Protein AF-A0A2M8P5I3-F1 (afdb_monomer_lite)

Structure (mmCIF, N/CA/C/O backbone):
data_AF-A0A2M8P5I3-F1
#
_entry.id   AF-A0A2M8P5I3-F1
#
loop_
_atom_site.group_PDB
_atom_site.id
_atom_site.type_symbol
_atom_site.label_atom_id
_atom_site.label_alt_id
_atom_site.label_comp_id
_atom_site.label_asym_id
_atom_site.label_entity_id
_atom_site.label_seq_id
_atom_site.pdbx_PDB_ins_code
_atom_site.Cartn_x
_atom_site.Cartn_y
_atom_site.Cartn_z
_atom_site.occupancy
_atom_site.B_iso_or_equiv
_atom_site.auth_seq_id
_atom_site.auth_comp_id
_atom_site.auth_asym_id
_atom_site.auth_atom_id
_atom_site.pdbx_PDB_model_num
ATOM 1 N N . MET A 1 1 ? -0.928 -3.189 15.498 1.00 82.75 1 MET A N 1
ATOM 2 C CA . MET A 1 1 ? -1.838 -4.256 14.990 1.00 82.75 1 MET A CA 1
ATOM 3 C C . MET A 1 1 ? -1.946 -4.215 13.463 1.00 82.75 1 MET A C 1
ATOM 5 O O . MET A 1 1 ? -1.934 -5.250 12.809 1.00 82.75 1 MET A O 1
ATOM 9 N N . GLU A 1 2 ? -1.998 -3.012 12.912 1.00 92.56 2 GLU A N 1
ATOM 10 C CA . GLU A 1 2 ? -2.083 -2.599 11.513 1.00 92.56 2 GLU A CA 1
ATOM 11 C C . GLU A 1 2 ? -1.031 -3.276 10.632 1.00 92.56 2 GLU A C 1
ATOM 13 O O . GLU A 1 2 ? -1.385 -3.849 9.608 1.00 92.56 2 GLU A O 1
ATOM 18 N N . LEU A 1 3 ? 0.236 -3.310 11.061 1.00 93.31 3 LEU A N 1
ATOM 19 C CA . LEU A 1 3 ? 1.312 -3.962 10.306 1.00 93.31 3 LEU A CA 1
ATOM 20 C C . LEU A 1 3 ? 1.049 -5.459 10.073 1.00 93.31 3 LEU A C 1
ATOM 22 O O . LEU A 1 3 ? 1.306 -5.972 8.989 1.00 93.31 3 LEU A O 1
ATOM 26 N N . ARG A 1 4 ? 0.468 -6.161 11.055 1.00 95.3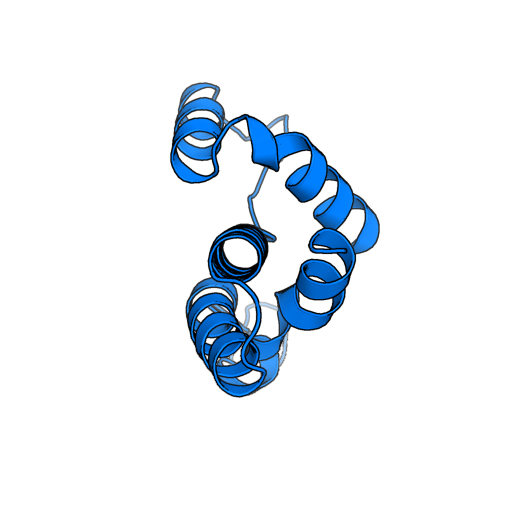8 4 ARG A N 1
ATOM 27 C CA . ARG A 1 4 ? 0.116 -7.586 10.915 1.00 95.38 4 ARG A CA 1
ATOM 28 C C . ARG A 1 4 ? -1.046 -7.782 9.943 1.00 95.38 4 ARG A C 1
ATOM 30 O O . ARG A 1 4 ? -1.032 -8.727 9.163 1.00 95.38 4 ARG A O 1
ATOM 37 N N . LEU A 1 5 ? -2.031 -6.882 9.967 1.00 96.50 5 LEU A N 1
ATOM 38 C CA . LEU A 1 5 ? -3.141 -6.890 9.010 1.00 96.50 5 LEU A CA 1
ATOM 39 C C . LEU A 1 5 ? -2.653 -6.588 7.589 1.00 96.50 5 LEU A C 1
ATOM 41 O O . LEU A 1 5 ? -3.065 -7.261 6.649 1.00 96.50 5 LEU A O 1
ATOM 45 N N . ALA A 1 6 ? -1.745 -5.623 7.434 1.00 96.44 6 ALA A N 1
ATOM 46 C CA . ALA A 1 6 ? -1.104 -5.331 6.159 1.00 96.44 6 ALA A CA 1
ATOM 47 C C . ALA A 1 6 ? -0.284 -6.532 5.668 1.00 96.44 6 ALA A C 1
ATOM 49 O O . ALA A 1 6 ? -0.444 -6.932 4.522 1.00 96.44 6 ALA A O 1
ATOM 50 N N . GLY A 1 7 ? 0.497 -7.173 6.544 1.00 95.75 7 GLY A N 1
ATOM 51 C CA . GLY A 1 7 ? 1.227 -8.410 6.250 1.00 95.75 7 GLY A CA 1
ATOM 52 C C . GLY A 1 7 ? 0.321 -9.550 5.795 1.00 95.75 7 GLY A C 1
ATOM 53 O O . GLY A 1 7 ? 0.626 -10.223 4.820 1.00 95.75 7 GLY A O 1
ATOM 54 N N . LEU A 1 8 ? -0.842 -9.723 6.423 1.00 96.25 8 LEU A N 1
ATOM 55 C CA . LEU A 1 8 ? -1.817 -10.733 6.008 1.00 96.25 8 LEU A CA 1
ATOM 56 C C . LEU A 1 8 ? -2.435 -10.437 4.628 1.00 96.25 8 LEU A C 1
ATOM 58 O O . LEU A 1 8 ? -2.774 -11.363 3.895 1.00 96.25 8 LEU A O 1
ATOM 62 N N . LEU A 1 9 ? -2.617 -9.158 4.283 1.00 97.12 9 LEU A N 1
ATOM 63 C CA . LEU A 1 9 ? -3.407 -8.726 3.124 1.00 97.12 9 LEU A CA 1
ATOM 64 C C . LEU A 1 9 ? -2.584 -8.175 1.948 1.00 97.12 9 LEU A C 1
ATOM 66 O O . LEU A 1 9 ? -3.179 -7.894 0.908 1.00 97.12 9 LEU A O 1
ATOM 70 N N . HIS A 1 10 ? -1.263 -8.009 2.077 1.00 95.38 10 HIS A N 1
ATOM 71 C CA . HIS A 1 10 ? -0.428 -7.300 1.091 1.00 95.38 10 HIS A CA 1
ATOM 72 C C . HIS A 1 10 ? -0.598 -7.848 -0.334 1.00 95.38 10 HIS A C 1
ATOM 74 O O . HIS A 1 10 ? -0.757 -7.079 -1.280 1.00 95.38 10 HIS A O 1
ATOM 80 N N . ASP A 1 11 ? -0.722 -9.168 -0.458 1.00 96.00 11 ASP A N 1
ATOM 81 C CA . ASP A 1 11 ? -0.821 -9.882 -1.727 1.00 96.00 11 ASP A CA 1
ATOM 82 C C . ASP A 1 11 ? -2.197 -10.494 -2.026 1.00 96.00 11 ASP A C 1
ATOM 84 O O . ASP A 1 11 ? -2.348 -11.327 -2.927 1.00 96.00 11 ASP A O 1
ATOM 88 N N . ILE A 1 12 ? -3.239 -10.064 -1.307 1.00 97.69 12 ILE A N 1
ATOM 89 C CA . ILE A 1 12 ? -4.577 -10.679 -1.354 1.00 97.69 12 ILE A CA 1
ATOM 90 C C . ILE A 1 12 ? -5.185 -10.748 -2.766 1.00 97.69 12 ILE A C 1
ATOM 92 O O . ILE A 1 12 ? -6.027 -11.599 -3.052 1.00 97.69 12 ILE A O 1
ATOM 96 N N . ALA A 1 13 ? -4.757 -9.863 -3.668 1.00 97.62 13 ALA A N 1
ATOM 97 C CA . ALA A 1 13 ? -5.276 -9.777 -5.026 1.00 97.62 13 ALA A CA 1
ATOM 98 C C . ALA A 1 13 ? -4.470 -10.546 -6.081 1.00 97.62 13 ALA A C 1
ATOM 100 O O . ALA A 1 13 ? -4.911 -10.574 -7.230 1.00 97.62 13 ALA A O 1
ATOM 101 N N . LYS A 1 14 ? -3.350 -11.207 -5.739 1.00 95.31 14 LYS A N 1
ATOM 102 C CA . LYS A 1 14 ? -2.598 -12.045 -6.696 1.00 95.31 14 LYS A CA 1
ATOM 103 C C . LYS A 1 14 ? -3.505 -13.036 -7.449 1.00 95.31 14 LYS A C 1
ATOM 105 O O . LYS A 1 14 ? -3.432 -13.081 -8.675 1.00 95.31 14 LYS A O 1
ATOM 110 N N . PRO A 1 15 ? -4.421 -13.785 -6.801 1.00 95.69 15 PRO A N 1
ATOM 111 C CA . PRO A 1 15 ? -5.321 -14.682 -7.528 1.00 95.69 15 PRO A CA 1
ATOM 112 C C . PRO A 1 15 ? -6.236 -13.950 -8.519 1.00 95.69 15 PRO A C 1
ATOM 114 O O . PRO A 1 15 ? -6.456 -14.436 -9.626 1.00 95.69 15 PRO A O 1
ATOM 117 N N . ALA A 1 16 ? -6.735 -12.768 -8.143 1.00 95.69 16 ALA A N 1
ATOM 118 C CA . ALA A 1 16 ? -7.666 -11.977 -8.946 1.00 95.69 16 ALA A CA 1
ATOM 119 C C . ALA A 1 16 ? -6.996 -11.278 -10.143 1.00 95.69 16 ALA A C 1
ATOM 121 O O . ALA A 1 16 ? -7.668 -10.964 -11.123 1.00 95.69 16 ALA A O 1
ATOM 122 N N . THR A 1 17 ? -5.686 -11.026 -10.079 1.00 95.19 17 THR A N 1
ATOM 123 C CA . THR A 1 17 ? -4.920 -10.378 -11.158 1.00 95.19 17 THR A CA 1
ATOM 124 C C . THR A 1 17 ? -4.016 -11.333 -11.927 1.00 95.19 17 THR A C 1
ATOM 126 O O . THR A 1 17 ? -3.225 -10.884 -12.759 1.00 95.19 17 THR A O 1
ATOM 129 N N . ARG A 1 18 ? -4.133 -12.642 -11.681 1.00 94.62 18 ARG A N 1
ATOM 130 C CA . ARG A 1 18 ? -3.372 -13.667 -12.392 1.00 94.62 18 ARG A CA 1
ATOM 131 C C . ARG A 1 18 ? -3.664 -13.605 -13.890 1.00 94.62 18 ARG A C 1
ATOM 133 O O . ARG A 1 18 ? -4.807 -13.757 -14.312 1.00 94.62 18 ARG A O 1
ATOM 140 N N . ARG A 1 19 ? -2.614 -13.451 -14.691 1.00 89.94 19 ARG A N 1
ATOM 141 C CA . ARG A 1 19 ? -2.664 -13.509 -16.157 1.00 89.94 19 ARG A CA 1
ATOM 142 C C . ARG A 1 19 ? -1.640 -14.499 -16.673 1.00 89.94 19 ARG A C 1
ATOM 144 O O . ARG A 1 19 ? -0.577 -14.651 -16.075 1.00 89.94 19 ARG A O 1
ATOM 151 N N . GLU A 1 20 ? -1.957 -15.168 -17.770 1.00 88.69 20 GLU A N 1
ATOM 152 C CA . GLU A 1 20 ? -0.973 -15.956 -18.509 1.00 88.69 20 GLU A CA 1
ATOM 153 C C . GLU A 1 20 ? -0.043 -15.025 -19.287 1.00 88.69 20 GLU A C 1
ATOM 155 O O . GLU A 1 20 ? -0.470 -13.993 -19.807 1.00 88.69 20 GLU A O 1
ATOM 160 N N . GLY A 1 21 ? 1.239 -15.382 -19.334 1.00 71.44 21 GLY A N 1
ATOM 161 C CA . GLY A 1 21 ? 2.256 -14.609 -20.038 1.00 71.44 21 GLY A CA 1
ATOM 162 C C . GLY A 1 21 ? 3.186 -13.852 -19.097 1.00 71.44 21 GLY A C 1
ATOM 163 O O . GLY A 1 21 ? 2.779 -12.985 -18.326 1.00 71.44 21 GLY A O 1
ATOM 164 N N . GLY A 1 22 ? 4.467 -14.188 -19.205 1.00 69.75 22 GLY A N 1
ATOM 165 C CA . GLY A 1 22 ? 5.604 -13.529 -18.584 1.00 69.75 22 GLY A CA 1
ATOM 166 C C . GLY A 1 22 ? 6.871 -14.080 -19.228 1.00 69.75 22 GLY A C 1
ATOM 167 O O . GLY A 1 22 ? 6.927 -15.274 -19.514 1.00 69.75 22 GLY A O 1
ATOM 168 N N . LYS A 1 23 ? 7.884 -13.231 -19.459 1.00 63.03 23 LYS A N 1
ATOM 169 C CA . LYS A 1 23 ? 9.111 -13.590 -20.205 1.00 63.03 23 LYS A CA 1
ATOM 170 C C . LYS A 1 23 ? 9.719 -14.930 -19.746 1.00 63.03 23 LYS A C 1
ATOM 172 O O . LYS A 1 23 ? 10.219 -15.671 -20.584 1.00 63.03 23 LYS A O 1
ATOM 177 N N . HIS A 1 24 ? 9.603 -15.255 -18.447 1.00 65.06 24 HIS A N 1
ATOM 178 C CA . HIS A 1 24 ? 10.129 -16.475 -17.809 1.00 65.06 24 HIS A CA 1
ATOM 179 C C . HIS A 1 24 ? 9.185 -17.123 -16.767 1.00 65.06 24 HIS A C 1
ATOM 181 O O . HIS A 1 24 ? 9.623 -17.950 -15.971 1.00 65.06 24 HIS A O 1
ATOM 187 N N . LYS A 1 25 ? 7.898 -16.743 -16.707 1.00 69.50 25 LYS A N 1
ATOM 188 C CA . LYS A 1 25 ? 6.927 -17.293 -15.735 1.00 69.50 25 LYS A CA 1
ATOM 189 C C . LYS A 1 25 ? 5.607 -17.629 -16.423 1.00 69.50 25 LYS A C 1
ATOM 191 O O . LYS A 1 25 ? 5.138 -16.860 -17.256 1.00 69.50 25 LYS A O 1
ATOM 196 N N . ARG A 1 26 ? 4.977 -18.740 -16.014 1.00 82.38 26 ARG A N 1
ATOM 197 C CA . ARG A 1 26 ? 3.650 -19.162 -16.509 1.00 82.38 26 ARG A CA 1
ATOM 198 C C . ARG A 1 26 ? 2.567 -18.116 -16.212 1.00 82.38 26 ARG A C 1
ATOM 200 O O . ARG A 1 26 ? 1.660 -17.941 -17.018 1.00 82.38 26 ARG A O 1
ATOM 207 N N . TYR A 1 27 ? 2.697 -17.401 -15.092 1.00 88.81 27 TYR A N 1
ATOM 208 C CA . TYR A 1 27 ? 1.735 -16.395 -14.651 1.00 88.81 27 TYR A CA 1
ATOM 209 C C . TYR A 1 27 ? 2.396 -15.078 -14.227 1.00 88.81 27 TYR A C 1
ATOM 211 O O . TYR A 1 27 ? 3.492 -15.077 -13.659 1.00 88.81 27 TYR A O 1
ATOM 219 N N . THR A 1 28 ? 1.692 -13.970 -14.455 1.00 90.50 28 THR A N 1
ATOM 220 C CA . THR A 1 28 ? 2.004 -12.623 -13.954 1.00 90.50 28 THR A CA 1
ATOM 221 C C . THR A 1 28 ? 0.841 -12.054 -13.140 1.00 90.50 28 THR A C 1
ATOM 223 O O . THR A 1 28 ? -0.292 -12.517 -13.255 1.00 90.50 28 THR A O 1
ATOM 226 N N . PHE A 1 29 ? 1.131 -11.061 -12.291 1.00 92.75 29 PHE A N 1
ATOM 227 C CA . PHE A 1 29 ? 0.189 -10.492 -11.312 1.00 92.75 29 PHE A CA 1
ATOM 228 C C . PHE A 1 29 ? 0.194 -8.958 -11.321 1.00 92.75 29 PHE A C 1
ATOM 230 O O . PHE A 1 29 ? 0.109 -8.315 -10.275 1.00 92.75 29 PHE A O 1
ATOM 237 N N . PHE A 1 30 ? 0.381 -8.343 -12.488 1.00 90.75 30 PHE A N 1
ATOM 238 C CA . PHE A 1 30 ? 0.528 -6.890 -12.590 1.00 90.75 30 PHE A CA 1
ATOM 239 C C . PHE A 1 30 ? -0.682 -6.142 -12.010 1.00 90.75 30 PHE A C 1
ATOM 241 O O . PHE A 1 30 ? -1.831 -6.476 -12.301 1.00 90.75 30 PHE A O 1
ATOM 248 N N . GLY A 1 31 ? -0.412 -5.118 -11.196 1.00 92.62 31 GLY A N 1
ATOM 249 C CA . GLY A 1 31 ? -1.438 -4.273 -10.582 1.00 92.62 31 GLY A CA 1
ATOM 250 C C . GLY A 1 31 ? -2.188 -4.915 -9.411 1.00 92.62 31 GLY A C 1
ATOM 251 O O . GLY A 1 31 ? -3.212 -4.369 -8.987 1.00 92.62 31 GLY A O 1
ATOM 252 N N . HIS A 1 32 ? -1.729 -6.061 -8.885 1.00 96.06 32 HIS A N 1
ATOM 253 C CA . HIS A 1 32 ? -2.352 -6.681 -7.710 1.00 96.06 32 HIS A CA 1
ATOM 254 C C . HIS A 1 32 ? -2.338 -5.746 -6.502 1.00 96.06 32 HIS A C 1
ATOM 256 O O . HIS A 1 32 ? -3.273 -5.777 -5.720 1.00 96.06 32 HIS A O 1
ATOM 262 N N . GLU A 1 33 ? -1.370 -4.849 -6.368 1.00 95.12 33 GLU A N 1
ATOM 263 C CA . GLU A 1 33 ? -1.317 -3.896 -5.264 1.00 95.12 33 GLU A CA 1
ATOM 264 C C . GLU A 1 33 ? -2.430 -2.830 -5.361 1.00 95.12 33 GLU A C 1
ATOM 266 O O . GLU A 1 33 ? -2.946 -2.360 -4.346 1.00 95.12 33 GLU A O 1
ATOM 271 N N . VAL A 1 34 ? -2.895 -2.492 -6.577 1.00 96.56 34 VAL A N 1
ATOM 272 C CA . VAL A 1 34 ? -4.080 -1.627 -6.779 1.00 96.56 34 VAL A CA 1
ATOM 273 C C . VAL A 1 34 ? -5.351 -2.358 -6.353 1.00 96.56 34 VAL A C 1
ATOM 275 O O . VAL A 1 34 ? -6.201 -1.809 -5.650 1.00 96.56 34 VAL A O 1
ATOM 278 N N . VAL A 1 35 ? -5.513 -3.588 -6.844 1.00 98.00 35 VAL A N 1
ATOM 279 C CA . VAL A 1 35 ? -6.719 -4.393 -6.622 1.00 98.00 35 VAL A CA 1
ATOM 280 C C . VAL A 1 35 ? -6.790 -4.834 -5.161 1.00 98.00 35 VAL A C 1
ATOM 282 O O . VAL A 1 35 ? -7.854 -4.762 -4.552 1.00 98.00 35 VAL A O 1
ATOM 285 N N . GLY A 1 36 ? -5.643 -5.180 -4.582 1.00 98.25 36 GLY A N 1
ATOM 286 C CA . GLY A 1 36 ? -5.452 -5.567 -3.191 1.00 98.25 36 GLY A CA 1
ATOM 287 C C . GLY A 1 36 ? -5.889 -4.461 -2.252 1.00 98.25 36 GLY A C 1
ATOM 288 O O . GLY A 1 36 ? -6.725 -4.711 -1.398 1.00 98.25 36 GLY A O 1
ATOM 289 N N . ALA A 1 37 ? -5.467 -3.215 -2.484 1.00 98.00 37 ALA A N 1
ATOM 290 C CA . ALA A 1 37 ? -5.925 -2.077 -1.686 1.00 98.00 37 ALA A CA 1
ATOM 291 C C . ALA A 1 37 ? -7.463 -1.939 -1.674 1.00 98.00 37 ALA A C 1
ATOM 293 O O . ALA A 1 37 ? -8.070 -1.758 -0.618 1.00 98.00 37 ALA A O 1
ATOM 294 N N . LYS A 1 38 ? -8.115 -2.100 -2.836 1.00 98.44 38 LYS A N 1
ATOM 295 C CA . LYS A 1 38 ? -9.586 -2.059 -2.944 1.00 98.44 38 LYS A CA 1
ATOM 296 C C . LYS A 1 38 ? -10.258 -3.238 -2.234 1.00 98.44 38 LYS A C 1
ATOM 298 O O . LYS A 1 38 ? -11.329 -3.068 -1.656 1.00 98.44 38 LYS A O 1
ATOM 303 N N . MET A 1 39 ? -9.668 -4.431 -2.303 1.00 98.56 39 MET A N 1
ATOM 304 C CA . MET A 1 39 ? -10.167 -5.618 -1.602 1.00 98.56 39 MET A CA 1
ATOM 305 C C . MET A 1 39 ? -10.019 -5.464 -0.089 1.00 98.56 39 MET A C 1
ATOM 307 O O . MET A 1 39 ? -10.979 -5.706 0.637 1.00 98.56 39 MET A O 1
ATOM 311 N N . THR A 1 40 ? -8.861 -4.998 0.373 1.00 98.50 40 THR A N 1
ATOM 312 C CA . THR A 1 40 ? -8.563 -4.724 1.781 1.00 98.50 40 THR A CA 1
ATOM 313 C C . THR A 1 40 ? -9.562 -3.737 2.371 1.00 98.50 40 THR A C 1
ATOM 315 O O . THR A 1 40 ? -10.152 -4.052 3.399 1.00 98.50 40 THR A O 1
ATOM 318 N N . GLN A 1 41 ? -9.841 -2.616 1.694 1.00 98.56 41 GLN A N 1
ATOM 319 C CA . GLN A 1 41 ? -10.856 -1.651 2.137 1.00 98.56 41 GLN A CA 1
ATOM 320 C C . GLN A 1 41 ? -12.203 -2.345 2.387 1.00 98.56 41 GLN A C 1
ATOM 322 O O . GLN A 1 41 ? -12.729 -2.310 3.493 1.00 98.56 41 GLN A O 1
ATOM 327 N N . LYS A 1 42 ? -12.709 -3.088 1.392 1.00 98.50 42 LYS A N 1
ATOM 328 C CA . LYS A 1 42 ? -13.985 -3.816 1.504 1.00 98.50 42 LYS A CA 1
ATOM 329 C C . LYS A 1 42 ? -13.989 -4.854 2.631 1.00 98.50 42 LYS A C 1
ATOM 331 O O . LYS A 1 42 ? -15.019 -5.062 3.268 1.00 98.50 42 LYS A O 1
ATOM 336 N N . ILE A 1 43 ? -12.871 -5.548 2.847 1.00 98.44 43 ILE A N 1
ATOM 337 C CA . ILE A 1 43 ? -12.742 -6.553 3.909 1.00 98.44 43 ILE A CA 1
ATOM 338 C C . ILE A 1 43 ? -12.814 -5.881 5.280 1.00 98.44 43 ILE A C 1
ATOM 340 O O . ILE A 1 43 ? -13.589 -6.329 6.121 1.00 98.44 43 ILE A O 1
ATOM 344 N N . LEU A 1 44 ? -12.042 -4.818 5.499 1.00 98.25 44 LEU A N 1
ATOM 345 C CA . LEU A 1 44 ? -11.978 -4.128 6.788 1.00 98.25 44 LEU A CA 1
ATOM 346 C C . LEU A 1 44 ? -13.280 -3.376 7.100 1.00 98.25 44 LEU A C 1
ATOM 348 O O . LEU A 1 44 ? -13.748 -3.445 8.237 1.00 98.25 44 LEU A O 1
ATOM 352 N N . ASP A 1 45 ? -13.931 -2.792 6.089 1.00 98.19 45 ASP A N 1
ATOM 353 C CA . ASP A 1 45 ? -15.265 -2.190 6.221 1.00 98.19 45 ASP A CA 1
ATOM 354 C C . ASP A 1 45 ? -16.307 -3.230 6.650 1.00 98.19 45 ASP A C 1
ATOM 356 O O . ASP A 1 45 ? -17.091 -3.004 7.573 1.00 98.19 45 ASP A O 1
ATOM 360 N N . ARG A 1 46 ? -16.290 -4.420 6.032 1.00 98.44 46 ARG A N 1
ATOM 361 C CA . ARG A 1 46 ? -17.181 -5.532 6.405 1.00 98.44 46 ARG A CA 1
ATOM 362 C C . ARG A 1 46 ? -16.928 -6.021 7.831 1.00 98.44 46 ARG A C 1
ATOM 364 O O . ARG A 1 46 ? -17.869 -6.426 8.509 1.00 98.44 46 ARG A O 1
ATOM 371 N N . LEU A 1 47 ? -15.673 -5.993 8.274 1.00 97.81 47 LEU A N 1
ATOM 372 C CA . LEU A 1 47 ? -15.278 -6.328 9.643 1.00 97.81 47 LEU A CA 1
ATOM 373 C C . LEU A 1 47 ? -15.542 -5.189 10.641 1.00 97.81 47 LEU A C 1
ATOM 375 O O . LEU A 1 47 ? -15.325 -5.3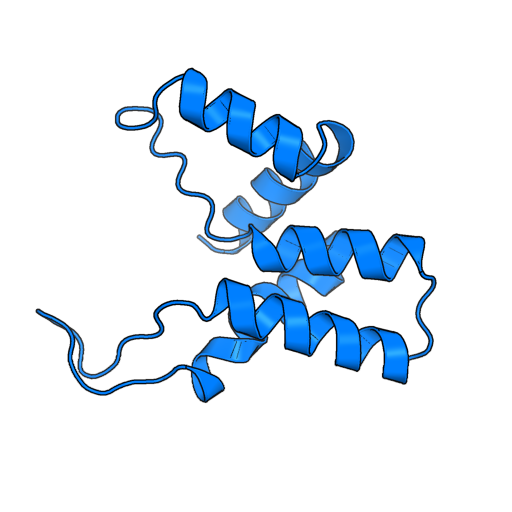85 11.833 1.00 97.81 47 LEU A O 1
ATOM 379 N N . LYS A 1 48 ? -16.046 -4.034 10.179 1.00 97.75 48 LYS A N 1
ATOM 380 C CA . LYS A 1 48 ? -16.314 -2.835 10.989 1.00 97.75 48 LYS A CA 1
ATOM 381 C C . LYS A 1 48 ? -15.077 -2.343 11.743 1.00 97.75 48 LYS A C 1
ATOM 383 O O . LYS A 1 48 ? -15.169 -1.909 12.891 1.00 97.75 48 LYS A O 1
ATOM 388 N N . MET A 1 49 ? -13.917 -2.432 11.101 1.00 97.88 49 MET A N 1
ATOM 389 C CA . MET A 1 49 ? -12.683 -1.915 11.676 1.00 97.88 49 MET A CA 1
ATOM 390 C C . MET A 1 49 ? -12.739 -0.386 11.794 1.00 97.88 49 MET A C 1
ATOM 392 O O . MET A 1 49 ? -13.357 0.269 10.949 1.00 97.88 49 MET A O 1
ATOM 396 N N . PRO A 1 50 ? -12.072 0.202 12.803 1.00 98.12 50 PRO A N 1
ATOM 397 C CA . PRO A 1 50 ? -11.885 1.643 12.885 1.00 98.12 50 PRO A CA 1
ATOM 398 C C . PRO A 1 50 ? -11.336 2.228 11.578 1.00 98.12 50 PRO A C 1
ATOM 400 O O . PRO A 1 50 ? -10.552 1.595 10.858 1.00 98.12 50 PRO A O 1
ATOM 403 N N . ARG A 1 51 ? -11.796 3.435 11.245 1.00 96.81 51 ARG A N 1
ATOM 404 C CA . ARG A 1 51 ? -11.504 4.081 9.960 1.00 96.81 51 ARG A CA 1
ATOM 405 C C . ARG A 1 51 ? -10.015 4.382 9.791 1.00 96.81 51 ARG A C 1
ATOM 407 O O . ARG A 1 51 ? -9.468 4.124 8.728 1.00 96.81 51 ARG A O 1
ATOM 414 N N . ASP A 1 52 ? -9.376 4.878 10.838 1.00 96.12 52 ASP A N 1
ATOM 415 C CA . ASP A 1 52 ? -7.941 5.156 10.915 1.00 96.12 52 ASP A CA 1
ATOM 416 C C . ASP A 1 52 ? -7.093 3.899 10.662 1.00 96.12 52 ASP A C 1
ATOM 418 O O . ASP A 1 52 ? -6.179 3.914 9.833 1.00 96.12 52 ASP A O 1
ATOM 422 N N . ILE A 1 53 ? -7.455 2.775 11.290 1.00 96.88 53 ILE A N 1
ATOM 423 C CA . ILE A 1 53 ? -6.818 1.473 11.051 1.00 96.88 53 ILE A CA 1
ATOM 424 C C . ILE A 1 53 ? -7.008 1.051 9.595 1.00 96.88 53 ILE A C 1
ATOM 426 O O . ILE A 1 53 ? -6.060 0.617 8.937 1.00 96.88 53 ILE A O 1
ATOM 430 N N . THR A 1 54 ? -8.228 1.184 9.081 1.00 97.94 54 THR A N 1
ATOM 431 C CA . THR A 1 54 ? -8.565 0.787 7.713 1.00 97.94 54 THR A CA 1
ATOM 432 C C . THR A 1 54 ? -7.773 1.588 6.686 1.00 97.94 54 THR A C 1
ATOM 434 O O . THR A 1 54 ? -7.125 1.000 5.820 1.00 97.94 54 THR A O 1
ATOM 437 N N . GLU A 1 55 ? -7.751 2.914 6.816 1.00 96.56 55 GLU A N 1
ATOM 438 C CA . GLU A 1 55 ? -7.004 3.808 5.932 1.00 96.56 55 GLU A CA 1
ATOM 439 C C . GLU A 1 55 ? -5.500 3.501 5.966 1.00 96.56 55 GLU A C 1
ATOM 441 O O . GLU A 1 55 ? -4.872 3.401 4.906 1.00 96.56 55 GLU A O 1
ATOM 446 N N . LYS A 1 56 ? -4.924 3.262 7.155 1.00 96.75 56 LYS A N 1
ATOM 447 C CA . LYS A 1 56 ? -3.509 2.890 7.296 1.00 96.75 56 LYS A CA 1
ATOM 448 C C . LYS A 1 56 ? -3.195 1.556 6.616 1.00 96.75 56 LYS A C 1
ATOM 450 O O . LYS A 1 56 ? -2.278 1.489 5.797 1.00 96.75 56 LYS A O 1
ATOM 455 N N . VAL A 1 57 ? -3.966 0.502 6.890 1.00 97.62 57 VAL A N 1
ATOM 456 C CA . VAL A 1 57 ? -3.733 -0.830 6.304 1.00 97.62 57 VAL A CA 1
ATOM 457 C C . VAL A 1 57 ? -3.908 -0.806 4.785 1.00 97.62 57 VAL A C 1
ATOM 459 O O . VAL A 1 57 ? -3.075 -1.354 4.065 1.00 97.62 57 VAL A O 1
ATOM 462 N N . VAL A 1 58 ? -4.941 -0.133 4.270 1.00 97.81 58 VAL A N 1
ATOM 463 C CA . VAL A 1 58 ? -5.162 0.022 2.822 1.00 97.81 58 VAL A CA 1
ATOM 464 C C . VAL A 1 58 ? -3.985 0.727 2.160 1.00 97.81 58 VAL A C 1
ATOM 466 O O . VAL A 1 58 ? -3.546 0.310 1.085 1.00 97.81 58 VAL A O 1
ATOM 469 N N . LYS A 1 59 ? -3.435 1.758 2.806 1.00 96.06 59 LYS A N 1
ATOM 470 C CA . LYS A 1 59 ? -2.268 2.480 2.301 1.00 96.06 59 LYS A CA 1
ATOM 471 C C . LYS A 1 59 ? -1.021 1.592 2.269 1.00 96.06 59 LYS A C 1
ATOM 473 O O . LYS A 1 59 ? -0.355 1.543 1.237 1.00 96.06 59 LYS A O 1
ATOM 478 N N . LEU A 1 60 ? -0.748 0.839 3.335 1.00 95.69 60 LEU A N 1
ATOM 479 C CA . LEU A 1 60 ? 0.379 -0.101 3.380 1.00 95.69 60 LEU A CA 1
ATOM 480 C C . LEU A 1 60 ? 0.253 -1.190 2.303 1.00 95.69 60 LEU A C 1
ATOM 482 O O . LEU A 1 60 ? 1.195 -1.417 1.551 1.00 95.69 60 LEU A O 1
ATOM 486 N N . VAL A 1 61 ? -0.932 -1.791 2.138 1.00 96.62 61 VAL A N 1
ATOM 487 C CA . VAL A 1 61 ? -1.195 -2.773 1.068 1.00 96.62 61 VAL A CA 1
ATOM 488 C C . VAL A 1 61 ? -1.031 -2.145 -0.319 1.00 96.62 61 VAL A C 1
ATOM 490 O O . VAL A 1 61 ? -0.472 -2.773 -1.214 1.00 96.62 61 VAL A O 1
ATOM 493 N N . ARG A 1 62 ? -1.466 -0.897 -0.531 1.00 96.06 62 ARG A N 1
ATOM 494 C CA . ARG A 1 62 ? -1.333 -0.223 -1.833 1.00 96.06 62 ARG A CA 1
ATOM 495 C C . ARG A 1 62 ? 0.123 -0.041 -2.259 1.00 96.06 62 ARG A C 1
ATOM 497 O O . ARG A 1 62 ? 0.402 -0.067 -3.458 1.00 96.06 62 ARG A O 1
ATOM 504 N N . TRP A 1 63 ? 1.014 0.174 -1.296 1.00 93.94 63 TRP A N 1
ATOM 505 C CA . TRP A 1 63 ? 2.405 0.559 -1.529 1.00 93.94 63 TRP A CA 1
ATOM 506 C C . TRP A 1 63 ? 3.431 -0.505 -1.132 1.00 93.94 63 TRP A C 1
ATOM 508 O O . TRP A 1 63 ? 4.622 -0.243 -1.256 1.00 93.94 63 TRP A O 1
ATOM 518 N N . HIS A 1 64 ? 3.014 -1.705 -0.716 1.00 92.62 64 HIS A N 1
ATOM 519 C CA . HIS A 1 64 ? 3.924 -2.762 -0.243 1.00 92.62 64 HIS A CA 1
ATOM 520 C C . HIS A 1 64 ? 5.012 -3.138 -1.273 1.00 92.62 64 HIS A C 1
ATOM 522 O O . HIS A 1 64 ? 6.157 -3.424 -0.923 1.00 92.62 64 HIS A O 1
ATOM 528 N N . MET A 1 65 ? 4.682 -3.049 -2.564 1.00 87.75 65 MET A N 1
ATOM 529 C CA . MET A 1 65 ? 5.612 -3.280 -3.670 1.00 87.75 65 MET A CA 1
ATOM 530 C C . MET A 1 65 ? 6.561 -2.110 -3.965 1.00 87.75 65 MET A C 1
ATOM 532 O O . MET A 1 65 ? 7.327 -2.209 -4.924 1.00 87.75 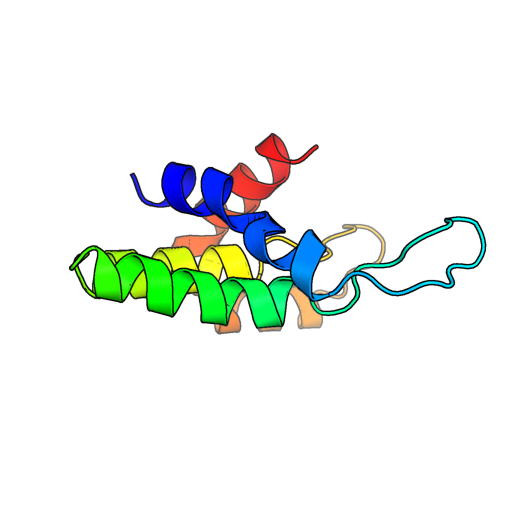65 MET A O 1
ATOM 536 N N . PHE A 1 66 ? 6.533 -1.007 -3.203 1.00 79.06 66 PHE A N 1
ATOM 537 C CA . PHE A 1 66 ? 7.356 0.171 -3.485 1.00 79.06 66 PHE A CA 1
ATOM 538 C C . PHE A 1 66 ? 8.807 -0.238 -3.762 1.00 79.06 66 PHE A C 1
ATOM 540 O O . PHE A 1 66 ? 9.448 -0.938 -2.976 1.00 79.06 66 PHE A O 1
ATOM 547 N N . PHE A 1 67 ? 9.268 0.104 -4.961 1.00 68.00 67 PHE A N 1
ATOM 548 C CA . PHE A 1 67 ? 10.567 -0.302 -5.457 1.00 68.00 67 PHE A CA 1
ATOM 549 C C . PHE A 1 67 ? 11.584 0.730 -4.997 1.00 68.00 67 PHE A C 1
ATOM 551 O O . PHE A 1 67 ? 11.640 1.826 -5.546 1.00 68.00 67 PHE A O 1
ATOM 558 N N . ALA A 1 68 ? 12.337 0.374 -3.964 1.00 63.44 68 ALA A N 1
ATOM 559 C CA . ALA A 1 68 ? 13.473 1.131 -3.471 1.00 63.44 68 ALA A CA 1
ATOM 560 C C . ALA A 1 68 ? 14.727 0.291 -3.685 1.00 63.44 68 ALA A C 1
ATOM 562 O O . ALA A 1 68 ? 15.322 -0.177 -2.720 1.00 63.44 68 ALA A O 1
ATOM 563 N N . ASP A 1 69 ? 15.080 0.025 -4.942 1.00 71.81 69 ASP A N 1
ATOM 564 C CA . ASP A 1 69 ? 16.475 -0.303 -5.205 1.00 71.81 69 ASP A CA 1
ATOM 565 C C . ASP A 1 69 ? 17.280 0.978 -4.937 1.00 71.81 69 ASP A C 1
ATOM 567 O O . ASP A 1 69 ? 17.044 1.973 -5.634 1.00 71.81 69 ASP A O 1
ATOM 571 N N . PRO A 1 70 ? 18.134 1.018 -3.896 1.00 70.81 70 PRO A N 1
ATOM 572 C CA . PRO A 1 70 ? 18.868 2.225 -3.533 1.00 70.81 70 PRO A CA 1
ATOM 573 C C . PRO A 1 70 ? 19.762 2.731 -4.667 1.00 70.81 70 PRO A C 1
ATOM 575 O O . PRO A 1 70 ? 19.992 3.936 -4.750 1.00 70.81 70 PRO A O 1
ATOM 578 N N . ASP A 1 71 ? 20.210 1.830 -5.546 1.00 76.75 71 ASP A N 1
ATOM 579 C CA . ASP A 1 71 ? 21.123 2.140 -6.641 1.00 76.75 71 ASP A CA 1
ATOM 580 C C . ASP A 1 71 ? 20.376 2.635 -7.895 1.00 76.75 71 ASP A C 1
ATOM 582 O O . ASP A 1 71 ? 20.944 3.365 -8.709 1.00 76.75 71 ASP A O 1
ATOM 586 N N . GLU A 1 72 ? 19.082 2.315 -8.040 1.00 80.44 72 GLU A N 1
ATOM 587 C CA . GLU A 1 72 ? 18.260 2.741 -9.187 1.00 80.44 72 GLU A CA 1
ATOM 588 C C . GLU A 1 72 ? 17.265 3.873 -8.857 1.00 80.44 72 GLU A C 1
ATOM 590 O O . GLU A 1 72 ? 16.768 4.564 -9.757 1.00 80.44 72 GLU A O 1
ATOM 595 N N . ILE A 1 73 ? 16.932 4.096 -7.579 1.00 84.00 73 ILE A N 1
ATOM 596 C CA . ILE A 1 73 ? 15.892 5.057 -7.199 1.00 84.00 73 ILE A CA 1
ATOM 597 C C . ILE A 1 73 ? 16.405 6.501 -7.118 1.00 84.00 73 ILE A C 1
ATOM 599 O O . ILE A 1 73 ? 17.298 6.860 -6.357 1.00 84.00 73 ILE A O 1
ATOM 603 N N . THR A 1 74 ? 15.744 7.409 -7.838 1.00 87.88 74 THR A N 1
ATOM 604 C CA . THR A 1 74 ? 16.032 8.847 -7.700 1.00 87.88 74 THR A CA 1
ATOM 605 C C . THR A 1 74 ? 15.495 9.417 -6.384 1.00 87.88 74 THR A C 1
ATOM 607 O O . THR A 1 74 ? 14.375 9.110 -5.967 1.00 87.88 74 THR A O 1
ATOM 610 N N . LEU A 1 75 ? 16.204 10.393 -5.804 1.00 86.88 75 LEU A N 1
ATOM 611 C CA . LEU A 1 75 ? 15.729 11.149 -4.632 1.00 86.88 75 LEU A CA 1
ATOM 612 C C . LEU A 1 75 ? 14.337 11.772 -4.846 1.00 86.88 75 LEU A C 1
ATOM 614 O O . LEU A 1 75 ? 13.543 11.897 -3.914 1.00 86.88 75 LEU A O 1
ATOM 618 N N . SER A 1 76 ? 14.011 12.152 -6.086 1.00 89.50 76 SER A N 1
ATOM 619 C CA . SER A 1 76 ? 12.680 12.667 -6.428 1.00 89.50 76 SER A CA 1
ATOM 620 C C . SER A 1 76 ? 11.582 11.608 -6.273 1.00 89.50 76 SER A C 1
ATOM 622 O O . SER A 1 76 ? 10.483 11.924 -5.816 1.00 89.50 76 SER A O 1
ATOM 624 N N . ALA A 1 77 ? 11.870 10.353 -6.630 1.00 85.94 77 ALA A N 1
ATOM 625 C CA . ALA A 1 77 ? 10.943 9.238 -6.495 1.00 85.94 77 ALA A CA 1
ATOM 626 C C . ALA A 1 77 ? 10.757 8.843 -5.027 1.00 85.94 77 ALA A C 1
ATOM 628 O O . ALA A 1 77 ? 9.620 8.611 -4.613 1.00 85.94 77 ALA A O 1
ATOM 629 N N . VAL A 1 78 ? 11.833 8.874 -4.233 1.00 86.25 78 VAL A N 1
ATOM 630 C CA . VAL A 1 78 ? 11.769 8.698 -2.773 1.00 86.25 78 VAL A CA 1
ATOM 631 C C . VAL A 1 78 ? 10.839 9.742 -2.156 1.00 86.25 78 VAL A C 1
ATOM 633 O O . VAL A 1 78 ? 9.841 9.381 -1.538 1.00 86.25 78 VAL A O 1
ATOM 636 N N . ARG A 1 79 ? 11.075 11.038 -2.409 1.00 89.25 79 ARG A N 1
ATOM 637 C CA . ARG A 1 79 ? 10.233 12.120 -1.864 1.00 89.25 79 A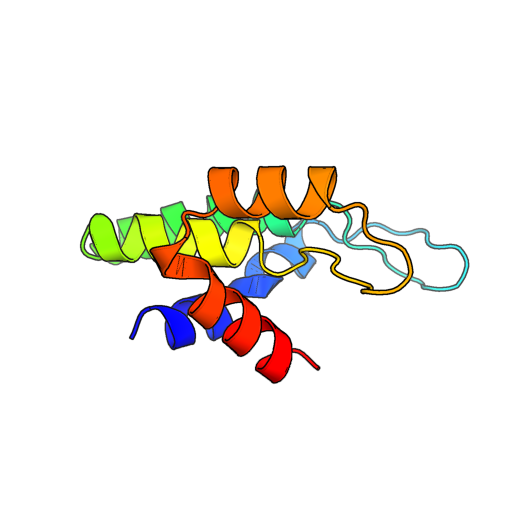RG A CA 1
ATOM 638 C C . ARG A 1 79 ? 8.766 11.992 -2.267 1.00 89.25 79 ARG A C 1
ATOM 640 O O . ARG A 1 79 ? 7.888 12.117 -1.420 1.00 89.25 79 ARG A O 1
ATOM 647 N N . ARG A 1 80 ? 8.479 11.704 -3.544 1.00 88.69 80 ARG A N 1
ATOM 648 C CA . ARG A 1 80 ? 7.095 11.483 -4.007 1.00 88.69 80 ARG A CA 1
ATOM 649 C C . ARG A 1 80 ? 6.423 10.324 -3.280 1.00 88.69 80 ARG A C 1
ATOM 651 O O . ARG A 1 80 ? 5.218 10.371 -3.055 1.00 88.69 80 ARG A O 1
ATOM 658 N N . THR A 1 81 ? 7.183 9.292 -2.946 1.00 86.62 81 THR A N 1
ATOM 659 C CA . THR A 1 81 ? 6.664 8.131 -2.227 1.00 86.62 81 THR A CA 1
ATOM 660 C C . THR A 1 81 ? 6.371 8.485 -0.782 1.00 86.62 81 THR A C 1
ATOM 662 O O . THR A 1 81 ? 5.248 8.262 -0.344 1.00 86.62 81 THR A O 1
ATOM 665 N N . ILE A 1 82 ? 7.308 9.138 -0.090 1.00 89.94 82 ILE A N 1
ATOM 666 C CA . ILE A 1 82 ? 7.099 9.614 1.284 1.00 89.94 82 ILE A CA 1
ATOM 667 C C . ILE A 1 82 ? 5.833 10.470 1.371 1.00 89.94 82 ILE A C 1
ATOM 669 O O . ILE A 1 82 ? 4.957 10.186 2.177 1.00 89.94 82 ILE A O 1
ATOM 673 N N . VAL A 1 83 ? 5.660 11.431 0.460 1.00 91.38 83 VAL A N 1
ATOM 674 C CA . VAL A 1 83 ? 4.466 12.294 0.430 1.00 91.38 83 VAL A CA 1
ATOM 675 C C . VAL A 1 83 ? 3.170 11.509 0.186 1.00 91.38 83 VAL A C 1
ATOM 677 O O . VAL A 1 83 ? 2.139 11.826 0.770 1.00 91.38 83 VAL A O 1
ATOM 680 N N . ARG A 1 84 ? 3.185 10.480 -0.671 1.00 89.12 84 ARG A N 1
ATOM 681 C CA . ARG A 1 84 ? 1.984 9.673 -0.967 1.00 89.12 84 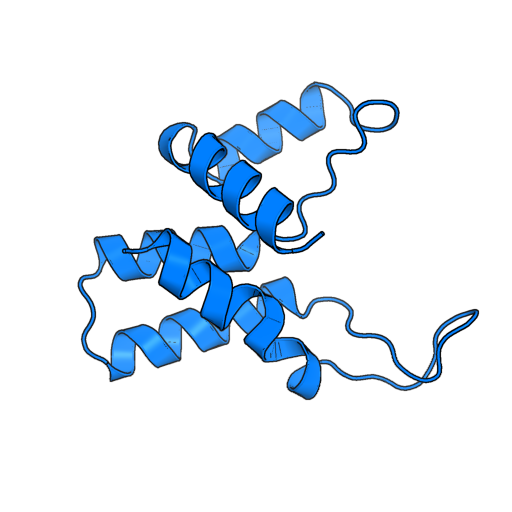ARG A CA 1
ATOM 682 C C . ARG A 1 84 ? 1.598 8.737 0.174 1.00 89.12 84 ARG A C 1
ATOM 684 O O . ARG A 1 84 ? 0.418 8.422 0.322 1.00 89.12 84 ARG A O 1
ATOM 691 N N . ILE A 1 85 ? 2.582 8.251 0.922 1.00 89.75 85 ILE A N 1
ATOM 692 C CA . ILE A 1 85 ? 2.383 7.265 1.986 1.00 89.75 85 ILE A CA 1
ATOM 693 C C . ILE A 1 85 ? 2.165 7.964 3.342 1.00 89.75 85 ILE A C 1
ATOM 695 O O . ILE A 1 85 ? 1.402 7.478 4.176 1.00 89.75 85 ILE A O 1
ATOM 699 N N . GLY A 1 86 ? 2.728 9.153 3.529 1.00 92.62 86 GLY A N 1
ATOM 700 C CA . GLY A 1 86 ? 2.831 9.806 4.829 1.00 92.62 86 GLY A CA 1
ATOM 701 C C . GLY A 1 86 ? 4.093 9.337 5.545 1.00 92.62 86 GLY A C 1
ATOM 702 O O . GLY A 1 86 ? 4.383 8.138 5.582 1.00 92.62 86 GLY A O 1
ATOM 703 N N . GLU A 1 87 ? 4.855 10.291 6.070 1.00 92.12 87 GLU A N 1
ATOM 704 C CA . GLU A 1 87 ? 6.124 10.054 6.761 1.00 92.12 87 GLU A CA 1
ATOM 705 C C . GLU A 1 87 ? 5.950 9.098 7.948 1.00 92.12 87 GLU A C 1
ATOM 707 O O . GLU A 1 87 ? 6.760 8.197 8.149 1.00 92.12 87 GLU A O 1
ATOM 712 N N . GLU A 1 88 ? 4.812 9.189 8.637 1.00 92.31 88 GLU A N 1
ATOM 713 C CA . GLU A 1 88 ? 4.458 8.371 9.795 1.00 92.31 88 GLU A CA 1
ATOM 714 C C . GLU A 1 88 ? 4.290 6.874 9.489 1.00 92.31 88 GLU A C 1
ATOM 716 O O . GLU A 1 88 ? 4.225 6.054 10.403 1.00 92.31 88 GLU A O 1
ATOM 721 N N . ASN A 1 89 ? 4.187 6.503 8.210 1.00 93.31 89 ASN A N 1
ATOM 722 C CA . ASN A 1 89 ? 3.956 5.127 7.770 1.00 93.31 89 ASN A CA 1
ATOM 723 C C . ASN A 1 89 ? 5.187 4.499 7.096 1.00 93.31 89 ASN A C 1
ATOM 725 O O . ASN A 1 89 ? 5.113 3.345 6.670 1.00 93.31 89 ASN A O 1
ATOM 729 N N . ILE A 1 90 ? 6.294 5.237 6.952 1.00 91.06 90 ILE A N 1
ATOM 730 C CA . ILE A 1 90 ? 7.472 4.758 6.216 1.00 91.06 90 ILE A CA 1
ATOM 731 C C . ILE A 1 90 ? 8.150 3.600 6.938 1.00 91.06 90 ILE A C 1
ATOM 733 O O . ILE A 1 90 ? 8.425 2.584 6.301 1.00 91.06 90 ILE A O 1
ATOM 737 N N . ASP A 1 91 ? 8.330 3.696 8.251 1.00 91.75 91 ASP A 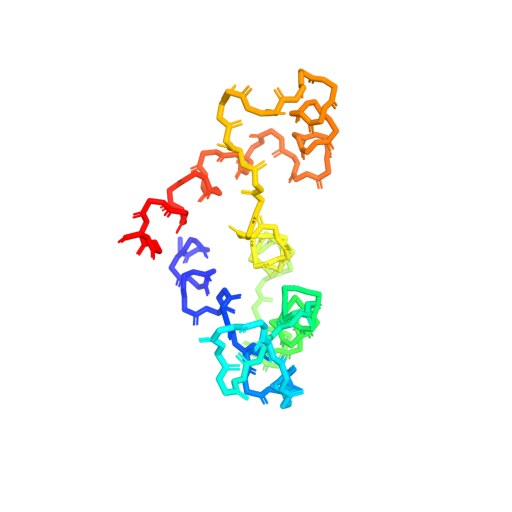N 1
ATOM 738 C CA . ASP A 1 91 ? 8.938 2.617 9.034 1.00 91.75 91 ASP A CA 1
ATOM 739 C C . ASP A 1 91 ? 8.110 1.329 8.959 1.00 91.75 91 ASP A C 1
ATOM 741 O O . ASP A 1 91 ? 8.646 0.244 8.733 1.00 91.75 91 ASP A O 1
ATOM 745 N N . ASP A 1 92 ? 6.783 1.440 9.058 1.00 93.81 92 ASP A N 1
ATOM 746 C CA . ASP A 1 92 ? 5.879 0.296 8.915 1.00 93.81 92 ASP A CA 1
ATOM 747 C C . ASP A 1 92 ? 5.941 -0.314 7.511 1.00 93.81 92 ASP A C 1
ATOM 749 O O . ASP A 1 92 ? 5.895 -1.536 7.366 1.00 93.81 92 ASP A O 1
ATOM 753 N N . LEU A 1 93 ? 6.071 0.508 6.468 1.00 91.19 93 LEU A N 1
ATOM 754 C CA . LEU A 1 93 ? 6.224 0.024 5.099 1.00 91.19 93 LEU A CA 1
ATOM 755 C C . LEU A 1 93 ? 7.550 -0.723 4.901 1.00 91.19 93 LEU A C 1
ATOM 757 O O . LEU A 1 93 ? 7.572 -1.772 4.256 1.00 91.19 93 LEU A O 1
ATOM 761 N N . LEU A 1 94 ? 8.645 -0.199 5.457 1.00 89.38 94 LEU A N 1
ATOM 762 C CA . LEU A 1 94 ? 9.952 -0.851 5.414 1.00 89.38 94 LEU A CA 1
ATOM 763 C C . LEU A 1 94 ? 9.911 -2.187 6.160 1.00 89.38 94 LEU A C 1
ATOM 765 O O . LEU A 1 94 ? 10.332 -3.201 5.608 1.00 89.38 94 LEU A O 1
ATOM 769 N N . ASN A 1 95 ? 9.317 -2.217 7.354 1.00 91.25 95 ASN A N 1
ATOM 770 C CA . ASN A 1 95 ? 9.131 -3.447 8.123 1.00 91.25 95 ASN A CA 1
ATOM 771 C C . ASN A 1 95 ? 8.269 -4.471 7.373 1.00 91.25 95 ASN A C 1
ATOM 773 O O . ASN A 1 95 ? 8.625 -5.646 7.316 1.00 91.25 95 ASN A O 1
ATOM 777 N N . LEU A 1 96 ? 7.174 -4.033 6.740 1.00 91.19 96 LEU A N 1
ATOM 778 C CA . LEU A 1 96 ? 6.330 -4.897 5.912 1.00 91.19 96 LEU A CA 1
ATOM 779 C C . LEU A 1 96 ? 7.138 -5.550 4.786 1.00 91.19 96 LEU A C 1
ATOM 781 O O . LEU A 1 96 ? 6.950 -6.729 4.497 1.00 91.19 96 LEU A O 1
ATOM 785 N N . ARG A 1 97 ? 8.061 -4.799 4.177 1.00 85.62 97 ARG A N 1
ATOM 786 C CA . ARG A 1 97 ? 8.908 -5.298 3.092 1.00 85.62 97 ARG A CA 1
ATOM 787 C C . ARG A 1 97 ? 10.005 -6.242 3.571 1.00 85.62 97 ARG A C 1
ATOM 789 O O . ARG A 1 97 ? 10.318 -7.192 2.861 1.00 85.62 97 ARG A O 1
ATOM 796 N N . VAL A 1 98 ? 10.581 -5.993 4.747 1.00 84.94 98 VAL A N 1
ATOM 797 C CA . VAL A 1 98 ? 11.545 -6.912 5.373 1.00 84.94 98 VAL A CA 1
ATOM 798 C C . VAL A 1 98 ? 10.897 -8.273 5.632 1.00 84.94 98 VAL A C 1
ATOM 800 O O . VAL A 1 98 ? 11.552 -9.285 5.438 1.00 84.94 98 VAL A O 1
ATOM 803 N N . CYS A 1 99 ? 9.617 -8.314 6.009 1.00 79.12 99 CYS A N 1
ATOM 804 C CA . CYS A 1 99 ? 8.897 -9.569 6.244 1.00 79.12 99 CYS A CA 1
ATOM 805 C C . CYS A 1 99 ? 8.456 -10.316 4.970 1.00 79.12 99 CYS A C 1
ATOM 807 O O . CYS A 1 99 ? 8.089 -11.484 5.068 1.00 79.12 99 CYS A O 1
ATOM 809 N N . ASP A 1 100 ? 8.429 -9.649 3.814 1.00 79.25 100 ASP A N 1
ATOM 810 C CA . ASP A 1 100 ? 8.055 -10.231 2.512 1.00 79.25 100 ASP A CA 1
ATOM 811 C C . ASP A 1 100 ? 9.252 -10.888 1.788 1.00 79.25 100 ASP A C 1
ATOM 813 O O . ASP A 1 100 ? 9.067 -11.721 0.900 1.00 79.25 100 ASP A O 1
ATOM 817 N N . ARG A 1 101 ? 10.488 -10.517 2.157 1.00 64.31 101 ARG A N 1
ATOM 818 C CA . ARG A 1 101 ? 11.734 -11.093 1.619 1.00 64.31 101 ARG A CA 1
ATOM 819 C C . ARG A 1 101 ? 12.180 -12.326 2.396 1.00 64.31 101 ARG A C 1
ATOM 821 O O . ARG A 1 101 ? 12.672 -13.255 1.719 1.00 64.31 101 ARG A O 1
#

Radius of gyration: 14.29 Å; chains: 1; bounding box: 38×32×35 Å

pLDDT: mean 90.28, std 9.09, range [63.03, 98.56]

Secondary structure (DSSP, 8-state):
-HHHHHHHHTTTTHHHH-EE--TT-SEE-TTHHHHHHHHHHHHHHHTT--HHHHHHHHHHHHHTT----TTT--HHHHHHHHHHH-GGGHHHHHHHHHHH-

Foldseek 3Di:
DLLVLLLVQLQVCQVVQWDADDPPDRTDRPCSLVVSLVVLLVVCVVVVHDPVSSVLSSLLSNCLVPDCPVVPDDPVSVVVSCVSSPVVCVVSSVVSNVVVD

Sequence (101 aa):
MELRLAGLLHDIAKPATRREGGKHKRYTFFGHEVVGAKMTQKILDRLKMPRDITEKVVKLVRWHMFFADPDEITLSAVRRTIVRIGEENIDDLLNLRVCDR